Protein AF-A0A9W9ZWN6-F1 (afdb_monomer_lite)

Structure (mmCIF, N/CA/C/O backbone):
data_AF-A0A9W9ZWN6-F1
#
_entry.id   AF-A0A9W9ZWN6-F1
#
loop_
_atom_site.group_PDB
_atom_site.id
_atom_site.type_symbol
_atom_site.label_atom_id
_atom_site.label_alt_id
_atom_site.label_comp_id
_atom_site.label_asym_id
_atom_site.label_entity_id
_atom_site.label_seq_id
_atom_site.pdbx_PDB_ins_code
_atom_site.Cartn_x
_atom_site.Cartn_y
_atom_site.Cartn_z
_atom_site.occupancy
_atom_site.B_iso_or_equiv
_atom_site.auth_seq_id
_atom_site.auth_comp_id
_atom_site.auth_asym_id
_atom_site.auth_atom_id
_atom_site.pdbx_PDB_model_num
ATOM 1 N N . MET A 1 1 ? 8.387 -17.448 -9.203 1.00 45.81 1 MET A N 1
ATOM 2 C CA . MET A 1 1 ? 9.169 -16.336 -8.628 1.00 45.81 1 MET A CA 1
ATOM 3 C C . MET A 1 1 ? 8.346 -15.057 -8.754 1.00 45.81 1 MET A C 1
ATOM 5 O O . MET A 1 1 ? 8.669 -14.218 -9.575 1.00 45.81 1 MET A O 1
ATOM 9 N N . ALA A 1 2 ? 7.225 -14.971 -8.034 1.00 52.03 2 ALA A N 1
ATOM 10 C CA . ALA A 1 2 ? 6.328 -13.805 -8.045 1.00 52.03 2 ALA A CA 1
ATOM 11 C C . ALA A 1 2 ? 5.771 -13.509 -6.636 1.00 52.03 2 ALA A C 1
ATOM 13 O O . ALA A 1 2 ? 4.833 -12.739 -6.487 1.00 52.03 2 ALA A O 1
ATOM 14 N N . GLU A 1 3 ? 6.305 -14.169 -5.602 1.00 57.09 3 GLU A N 1
ATOM 15 C CA . GLU A 1 3 ? 5.780 -14.078 -4.232 1.00 57.09 3 GLU A CA 1
ATOM 16 C C . GLU A 1 3 ? 6.504 -13.001 -3.411 1.00 57.09 3 GLU A C 1
ATOM 18 O O . GLU A 1 3 ? 5.899 -12.426 -2.513 1.00 57.09 3 GLU A O 1
ATOM 23 N N . ASP A 1 4 ? 7.746 -12.657 -3.766 1.00 68.88 4 ASP A N 1
ATOM 24 C CA . ASP A 1 4 ? 8.556 -11.663 -3.051 1.00 68.88 4 ASP A CA 1
ATOM 25 C C . ASP A 1 4 ? 7.909 -10.265 -3.056 1.00 68.88 4 ASP A C 1
ATOM 27 O O . ASP A 1 4 ? 7.872 -9.583 -2.038 1.00 68.88 4 ASP A O 1
ATOM 31 N N . SER A 1 5 ? 7.295 -9.879 -4.174 1.00 79.81 5 SER A N 1
ATOM 32 C CA . SER A 1 5 ? 6.659 -8.569 -4.344 1.00 79.81 5 SER A CA 1
ATOM 33 C C . SER A 1 5 ? 5.363 -8.379 -3.551 1.00 79.81 5 SER A C 1
ATOM 35 O O . SER A 1 5 ? 5.038 -7.258 -3.163 1.00 79.81 5 SER A O 1
ATOM 37 N N . VAL A 1 6 ? 4.605 -9.453 -3.308 1.00 84.88 6 VAL A N 1
ATOM 38 C CA . VAL A 1 6 ? 3.377 -9.392 -2.495 1.00 84.88 6 VAL A CA 1
ATOM 39 C C . VAL A 1 6 ? 3.741 -9.216 -1.023 1.00 84.88 6 VAL A C 1
ATOM 41 O O . VAL A 1 6 ? 3.091 -8.450 -0.310 1.00 84.88 6 VAL A O 1
ATOM 44 N N . ASP A 1 7 ? 4.788 -9.905 -0.566 1.00 86.06 7 ASP A N 1
ATOM 45 C CA . ASP A 1 7 ? 5.266 -9.802 0.813 1.00 86.06 7 ASP A CA 1
ATOM 46 C C . ASP A 1 7 ? 5.837 -8.397 1.093 1.00 86.06 7 ASP A C 1
ATOM 48 O O . ASP A 1 7 ? 5.534 -7.828 2.138 1.00 86.06 7 ASP A O 1
ATOM 52 N N . GLU A 1 8 ? 6.525 -7.766 0.128 1.00 86.31 8 GLU A N 1
ATOM 53 C CA . GLU A 1 8 ? 6.959 -6.359 0.230 1.00 86.31 8 GLU A CA 1
ATOM 54 C C . GLU A 1 8 ? 5.786 -5.384 0.410 1.00 86.31 8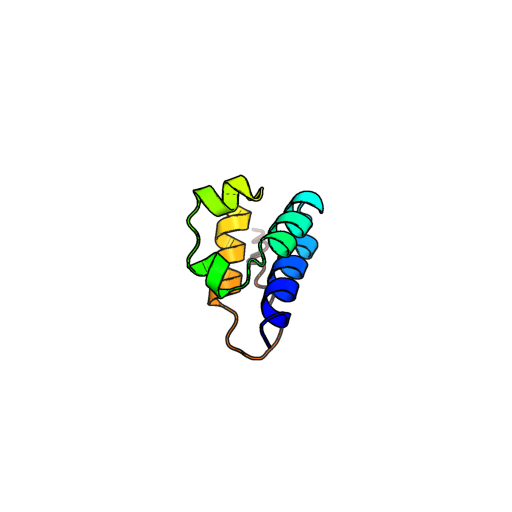 GLU A C 1
ATOM 56 O O . GLU A 1 8 ? 5.828 -4.506 1.277 1.00 86.31 8 GLU A O 1
ATOM 61 N N . VAL A 1 9 ? 4.719 -5.542 -0.383 1.00 86.25 9 VAL A N 1
ATOM 62 C CA . VAL A 1 9 ? 3.494 -4.739 -0.245 1.00 86.25 9 VAL A CA 1
ATOM 63 C C . VAL A 1 9 ? 2.860 -4.974 1.127 1.00 86.25 9 VAL A C 1
ATOM 65 O O . VAL A 1 9 ? 2.530 -4.014 1.822 1.00 86.25 9 VAL A O 1
ATOM 68 N N . CYS A 1 10 ? 2.738 -6.228 1.565 1.00 88.94 10 CYS A N 1
ATOM 69 C CA . CYS A 1 10 ? 2.171 -6.560 2.873 1.00 88.94 10 CYS A CA 1
ATOM 70 C C . CYS A 1 10 ? 2.993 -5.974 4.031 1.00 88.94 10 CYS A C 1
ATOM 72 O O . CYS A 1 10 ? 2.421 -5.398 4.956 1.00 88.94 10 CYS A O 1
ATOM 74 N N . GLU A 1 11 ? 4.323 -6.064 3.968 1.00 88.19 11 GLU A N 1
ATOM 75 C CA . GLU A 1 11 ? 5.226 -5.511 4.980 1.00 88.19 11 GLU A CA 1
ATOM 76 C C . GLU A 1 11 ? 5.148 -3.978 5.023 1.00 88.19 11 GLU A C 1
ATOM 78 O O . GLU A 1 11 ? 5.173 -3.377 6.098 1.00 88.19 11 GLU A O 1
ATOM 83 N N . PHE A 1 12 ? 5.006 -3.325 3.866 1.00 86.12 12 PHE A N 1
ATOM 84 C CA . PHE A 1 12 ? 4.799 -1.881 3.792 1.00 86.12 12 PHE A CA 1
ATOM 85 C C . PHE A 1 12 ? 3.496 -1.454 4.482 1.00 86.12 12 PHE A C 1
ATOM 87 O O . PHE A 1 12 ? 3.481 -0.475 5.236 1.00 86.12 12 PHE A O 1
ATOM 94 N N . LEU A 1 13 ? 2.412 -2.197 4.247 1.00 87.88 13 LEU A N 1
ATOM 95 C CA . LEU A 1 13 ? 1.111 -1.938 4.862 1.00 87.88 13 LEU A CA 1
ATOM 96 C C . LEU A 1 13 ? 1.158 -2.163 6.386 1.00 87.88 13 LEU A C 1
ATOM 98 O O . LEU A 1 13 ? 0.655 -1.328 7.142 1.00 87.88 13 LEU A O 1
ATOM 102 N N . ASP A 1 14 ? 1.826 -3.228 6.838 1.00 88.38 14 ASP A N 1
ATOM 103 C CA . ASP A 1 14 ? 2.026 -3.538 8.261 1.00 88.38 14 ASP A CA 1
ATOM 104 C C . ASP A 1 14 ? 2.870 -2.462 8.969 1.00 88.38 14 ASP A C 1
ATOM 106 O O . ASP A 1 14 ? 2.460 -1.922 9.997 1.00 88.38 14 ASP A O 1
ATOM 110 N N . LYS A 1 15 ? 3.983 -2.022 8.361 1.00 86.12 15 LYS A N 1
ATOM 111 C CA . LYS A 1 15 ? 4.827 -0.923 8.877 1.00 86.12 15 LYS A CA 1
ATOM 112 C C . LYS A 1 15 ? 4.084 0.400 9.017 1.00 86.12 15 LYS A C 1
ATOM 114 O O . LYS A 1 15 ? 4.435 1.216 9.871 1.00 86.12 15 LYS A O 1
ATOM 119 N N . ARG A 1 16 ? 3.075 0.636 8.178 1.00 79.31 16 ARG A N 1
ATOM 120 C CA . ARG A 1 16 ? 2.200 1.809 8.280 1.00 79.31 16 ARG A CA 1
ATOM 121 C C . ARG A 1 16 ? 1.181 1.713 9.415 1.00 79.31 16 ARG A C 1
ATOM 123 O O . ARG A 1 16 ? 0.587 2.734 9.760 1.00 79.31 16 ARG A O 1
ATOM 130 N N . GLY A 1 17 ? 0.999 0.533 10.001 1.00 83.81 17 GLY A N 1
ATOM 131 C CA . GLY A 1 17 ? -0.000 0.277 11.031 1.00 83.81 17 GLY A CA 1
ATOM 132 C C . GLY A 1 17 ? -1.413 0.164 10.465 1.00 83.81 17 GLY A C 1
ATOM 133 O O . GLY A 1 17 ? -2.364 0.577 11.127 1.00 83.81 17 GLY A O 1
ATOM 134 N N . LEU A 1 18 ? -1.553 -0.334 9.231 1.00 85.62 18 LEU A N 1
ATOM 135 C CA . LEU A 1 18 ? -2.861 -0.702 8.692 1.00 85.62 18 LEU A CA 1
ATOM 136 C C . LEU A 1 18 ? -3.385 -1.968 9.374 1.00 85.62 18 LEU A C 1
ATOM 138 O O . LEU A 1 18 ? -2.621 -2.787 9.885 1.00 85.62 18 LEU A O 1
ATOM 142 N N . ASP A 1 19 ? -4.707 -2.125 9.369 1.00 88.94 19 ASP A N 1
ATOM 143 C CA . ASP A 1 19 ? -5.360 -3.307 9.919 1.00 88.94 19 ASP A CA 1
ATOM 144 C C . ASP A 1 19 ? -4.870 -4.583 9.231 1.00 88.94 19 ASP A C 1
ATOM 146 O O . ASP A 1 19 ? -4.764 -4.652 8.003 1.00 88.94 19 ASP A O 1
ATOM 150 N N . GLN A 1 20 ? -4.647 -5.636 10.020 1.00 88.19 20 GLN A 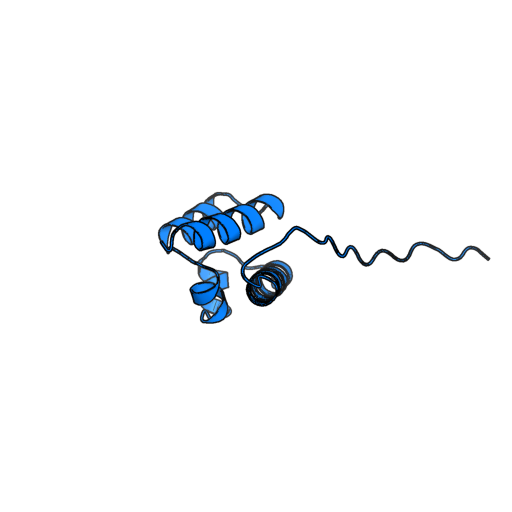N 1
ATOM 151 C CA . GLN A 1 20 ? -4.241 -6.931 9.474 1.00 88.19 20 GLN A CA 1
ATOM 152 C C . GLN A 1 20 ? -5.288 -7.528 8.530 1.00 88.19 20 GLN A C 1
ATOM 154 O O . GLN A 1 20 ? -4.928 -8.322 7.669 1.00 88.19 20 GLN A O 1
ATOM 159 N N . ASP A 1 21 ? -6.555 -7.121 8.638 1.00 90.00 21 ASP A N 1
ATOM 160 C CA . ASP A 1 21 ? -7.605 -7.500 7.687 1.00 90.00 21 ASP A CA 1
ATOM 161 C C . ASP A 1 21 ? -7.305 -6.959 6.278 1.00 90.00 21 ASP A C 1
ATOM 163 O O . ASP A 1 21 ? -7.418 -7.680 5.289 1.00 90.00 21 ASP A O 1
ATOM 167 N N . VAL A 1 22 ? -6.809 -5.718 6.192 1.00 88.75 22 VAL A N 1
ATOM 168 C CA . VAL A 1 22 ? -6.359 -5.104 4.935 1.00 88.75 22 VAL A CA 1
ATOM 169 C C . VAL A 1 22 ? -5.146 -5.861 4.406 1.00 88.75 22 VAL A C 1
ATOM 171 O O . VAL A 1 22 ? -5.159 -6.322 3.269 1.00 88.75 22 VAL A O 1
ATOM 174 N N . VAL A 1 23 ? -4.125 -6.082 5.237 1.00 90.06 23 VAL A N 1
ATOM 175 C CA . VAL A 1 23 ? -2.914 -6.823 4.834 1.00 90.06 23 VAL A CA 1
ATOM 176 C C . VAL A 1 23 ? -3.260 -8.237 4.343 1.00 90.06 23 VAL A C 1
ATOM 178 O O . VAL A 1 23 ? -2.763 -8.683 3.308 1.00 90.06 23 VAL A O 1
ATOM 181 N N . ALA A 1 24 ? -4.167 -8.931 5.033 1.00 90.88 24 ALA A N 1
ATOM 182 C CA . ALA A 1 24 ? -4.632 -10.257 4.647 1.00 90.88 24 ALA A CA 1
ATOM 183 C C . ALA A 1 24 ? -5.386 -10.243 3.309 1.00 90.88 24 ALA A C 1
ATOM 185 O O . ALA A 1 24 ? -5.171 -11.142 2.495 1.00 90.88 24 ALA A O 1
ATOM 186 N N . LYS A 1 25 ? -6.215 -9.225 3.043 1.00 90.75 25 LYS A N 1
ATOM 187 C CA . LYS A 1 25 ? -6.880 -9.045 1.742 1.00 90.75 25 LYS A CA 1
ATOM 188 C C . LYS A 1 25 ? -5.879 -8.820 0.618 1.00 90.75 25 LYS A C 1
ATOM 190 O O . LYS A 1 25 ? -5.961 -9.513 -0.390 1.00 90.75 25 LYS A O 1
ATOM 195 N N . PHE A 1 26 ? -4.901 -7.934 0.816 1.00 89.38 26 PHE A N 1
ATOM 196 C CA . PHE A 1 26 ? -3.826 -7.696 -0.155 1.00 89.38 26 PHE A CA 1
ATOM 197 C C . PHE A 1 26 ? -3.064 -8.984 -0.478 1.00 89.38 26 PHE A C 1
ATOM 199 O O . PHE A 1 26 ? -2.829 -9.293 -1.646 1.00 89.38 26 PHE A O 1
ATOM 206 N N . ARG A 1 27 ? -2.754 -9.792 0.541 1.00 88.44 27 ARG A N 1
ATOM 207 C CA . ARG A 1 27 ? -2.108 -11.096 0.354 1.00 88.44 27 ARG A CA 1
ATOM 208 C C . ARG A 1 27 ? -3.008 -12.111 -0.353 1.00 88.44 27 ARG A C 1
ATOM 210 O O . ARG A 1 27 ? -2.529 -12.868 -1.193 1.00 88.44 27 ARG A O 1
ATOM 217 N N . SER A 1 28 ? -4.297 -12.136 -0.017 1.00 90.00 28 SER A N 1
ATOM 218 C CA . SER A 1 28 ? -5.285 -13.053 -0.599 1.00 90.00 28 SER A CA 1
ATOM 219 C C . SER A 1 28 ? -5.536 -12.763 -2.079 1.00 90.00 28 SER A C 1
ATOM 221 O O . SER A 1 28 ? -5.605 -13.695 -2.876 1.00 90.00 28 SER A O 1
ATOM 223 N N . GLU A 1 29 ? -5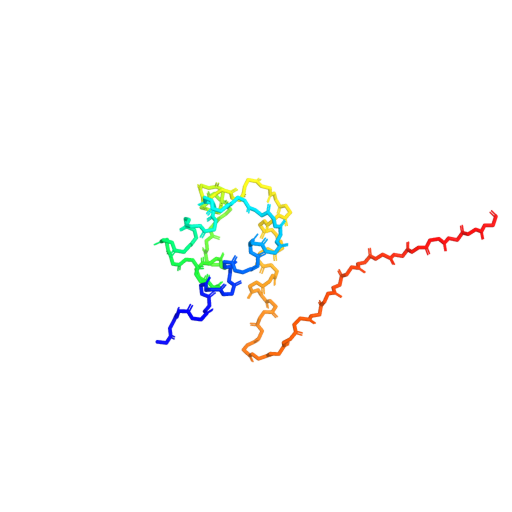.626 -11.484 -2.445 1.00 88.50 29 GLU A N 1
ATOM 224 C CA . GLU A 1 29 ? -5.747 -11.008 -3.831 1.00 88.50 29 GLU A CA 1
ATOM 225 C C . GLU A 1 29 ? -4.413 -11.033 -4.586 1.00 88.50 29 GLU A C 1
ATOM 227 O O . GLU A 1 29 ? -4.378 -10.769 -5.784 1.00 88.50 29 GLU A O 1
ATOM 232 N N . LYS A 1 30 ? -3.311 -11.380 -3.903 1.00 87.69 30 LYS A N 1
ATOM 233 C CA . LYS A 1 30 ? -1.949 -11.363 -4.450 1.00 87.69 30 LYS A CA 1
ATOM 234 C C . LYS A 1 30 ? -1.610 -10.015 -5.086 1.00 87.69 30 LYS A C 1
ATOM 236 O O . LYS A 1 30 ? -1.064 -9.963 -6.181 1.00 87.69 30 LYS A O 1
ATOM 241 N N . MET A 1 31 ? -1.937 -8.932 -4.382 1.00 87.62 31 MET A N 1
ATOM 242 C CA . MET A 1 31 ? -1.590 -7.578 -4.800 1.00 87.62 31 MET A CA 1
ATOM 243 C C . MET A 1 31 ? -0.082 -7.363 -4.687 1.00 87.62 31 MET A C 1
ATOM 245 O O . MET A 1 31 ? 0.438 -7.002 -3.632 1.00 87.62 31 MET A O 1
ATOM 249 N N . ASP A 1 32 ? 0.613 -7.622 -5.787 1.00 87.56 32 ASP A N 1
ATOM 250 C CA . ASP A 1 32 ? 2.017 -7.293 -5.983 1.00 87.56 32 ASP A CA 1
ATOM 251 C C . ASP A 1 32 ? 2.204 -5.836 -6.45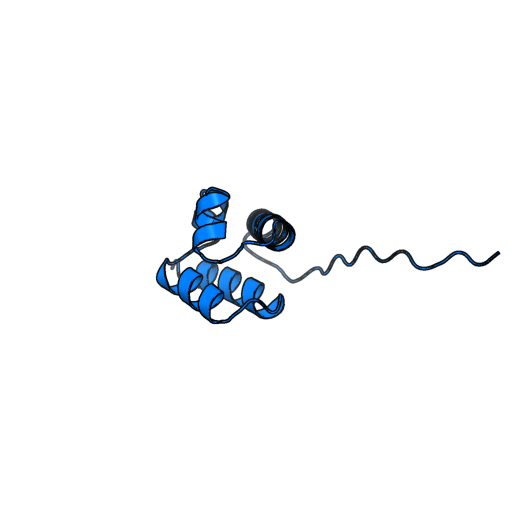0 1.00 87.56 32 ASP A C 1
ATOM 253 O O . ASP A 1 32 ? 1.245 -5.103 -6.704 1.00 87.56 32 ASP A O 1
ATOM 257 N N . VAL A 1 33 ? 3.462 -5.407 -6.563 1.00 84.75 33 VAL A N 1
ATOM 258 C CA . VAL A 1 33 ? 3.852 -4.045 -6.967 1.00 84.75 33 VAL A CA 1
ATOM 259 C C . VAL A 1 33 ? 3.217 -3.617 -8.295 1.00 84.75 33 VAL A C 1
ATOM 261 O O .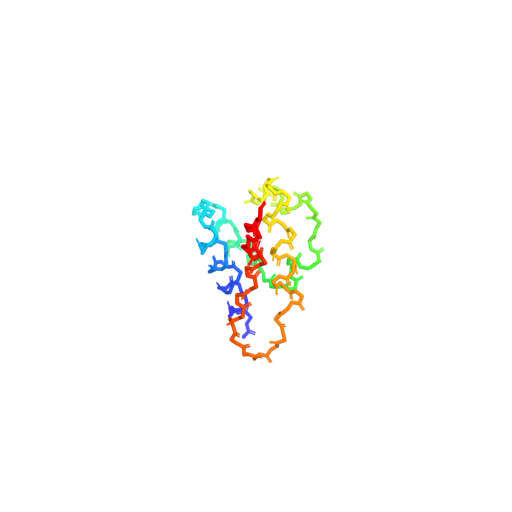 VAL A 1 33 ? 2.788 -2.472 -8.455 1.00 84.75 33 VAL A O 1
ATOM 264 N N . GLU A 1 34 ? 3.154 -4.539 -9.255 1.00 83.69 34 GLU A N 1
ATOM 265 C CA . GLU A 1 34 ? 2.610 -4.318 -10.589 1.00 83.69 34 GLU A CA 1
ATOM 266 C C . GLU A 1 34 ? 1.082 -4.257 -10.519 1.00 83.69 34 GLU A C 1
ATOM 268 O O . GLU A 1 34 ? 0.481 -3.294 -11.000 1.00 83.69 34 GLU A O 1
ATOM 273 N N . ALA A 1 35 ? 0.453 -5.206 -9.820 1.00 86.75 35 ALA A N 1
ATOM 274 C CA . ALA A 1 35 ? -0.990 -5.215 -9.598 1.00 86.75 35 ALA A CA 1
ATOM 275 C C . ALA A 1 35 ? -1.479 -3.925 -8.920 1.00 86.75 35 ALA A C 1
ATOM 277 O O . ALA A 1 35 ? -2.463 -3.332 -9.361 1.00 86.75 35 ALA A O 1
ATOM 278 N N . VAL A 1 36 ? -0.762 -3.421 -7.913 1.00 85.50 36 VAL A N 1
ATOM 279 C CA . VAL A 1 36 ? -1.072 -2.145 -7.247 1.00 85.50 36 VAL A CA 1
ATOM 280 C C . VAL A 1 36 ? -0.893 -0.949 -8.186 1.00 85.50 36 VAL A C 1
ATOM 282 O O . VAL A 1 36 ? -1.696 -0.014 -8.158 1.00 85.50 36 VAL A O 1
ATOM 285 N N . SER A 1 37 ? 0.137 -0.969 -9.035 1.00 83.75 37 SER A N 1
ATOM 286 C CA . SER A 1 37 ? 0.379 0.082 -10.031 1.00 83.75 37 SER A CA 1
ATOM 287 C C . SER A 1 37 ? -0.726 0.127 -11.096 1.00 83.75 37 SER A C 1
ATOM 289 O O . SER A 1 37 ? -1.155 1.207 -11.508 1.00 83.75 37 SER A O 1
ATOM 291 N N . HIS A 1 38 ? -1.235 -1.041 -11.494 1.00 85.19 38 HIS A N 1
ATOM 292 C CA . HIS A 1 38 ? -2.323 -1.192 -12.462 1.00 85.19 38 HIS A CA 1
ATOM 293 C C . HIS A 1 38 ? -3.727 -1.038 -11.858 1.00 85.19 38 HIS A C 1
ATOM 295 O O . HIS A 1 38 ? -4.684 -0.792 -12.596 1.00 85.19 38 HIS A O 1
ATOM 301 N N . SER A 1 39 ? -3.861 -1.157 -10.539 1.00 86.88 39 SER A N 1
ATOM 302 C CA . SER A 1 39 ? -5.137 -1.021 -9.838 1.00 86.88 39 SER A CA 1
ATOM 303 C C . SER A 1 39 ? -5.605 0.431 -9.772 1.00 86.88 39 SER A C 1
ATOM 305 O O . SER A 1 39 ? -4.812 1.373 -9.638 1.00 86.88 39 SER A O 1
ATOM 307 N N . THR A 1 40 ? -6.923 0.614 -9.848 1.00 87.81 40 THR A N 1
ATOM 308 C CA . THR A 1 40 ? -7.574 1.911 -9.648 1.00 87.81 40 THR A CA 1
ATOM 309 C C . THR A 1 40 ? -7.753 2.220 -8.168 1.00 87.81 40 THR A C 1
ATOM 311 O O . THR A 1 40 ? -7.638 1.356 -7.296 1.00 87.81 40 THR A O 1
ATOM 314 N N . ASP A 1 41 ? -8.042 3.486 -7.888 1.00 85.06 41 ASP A N 1
ATOM 315 C CA . ASP A 1 41 ? -8.208 3.992 -6.533 1.00 85.06 41 ASP A CA 1
ATOM 316 C C . ASP A 1 41 ? -9.372 3.291 -5.813 1.00 85.06 41 ASP A C 1
ATOM 318 O O . ASP A 1 41 ? -9.241 3.003 -4.625 1.00 85.06 41 ASP A O 1
ATOM 322 N N . ASP A 1 42 ? -10.439 2.946 -6.548 1.00 88.88 42 ASP A N 1
ATOM 323 C CA . ASP A 1 42 ? -11.599 2.189 -6.062 1.00 88.88 42 ASP A CA 1
ATOM 324 C C . ASP A 1 42 ? -11.233 0.774 -5.590 1.00 88.88 42 ASP A C 1
ATOM 326 O O . ASP A 1 42 ? -11.707 0.328 -4.549 1.00 88.88 42 ASP A O 1
ATOM 330 N N . VAL A 1 43 ? -10.366 0.067 -6.327 1.00 88.88 43 VAL A N 1
ATOM 331 C CA . VAL A 1 43 ? -9.925 -1.293 -5.958 1.00 88.88 43 VAL A CA 1
ATOM 332 C C . VAL A 1 43 ? -9.118 -1.240 -4.666 1.00 88.88 43 VAL A C 1
ATOM 334 O O . VAL A 1 43 ? -9.341 -2.025 -3.749 1.00 88.88 43 VAL A O 1
ATOM 337 N N . LEU A 1 44 ? -8.213 -0.267 -4.557 1.00 87.56 44 LEU A N 1
ATOM 338 C CA . LEU A 1 44 ? -7.440 -0.055 -3.337 1.00 87.56 44 LEU A CA 1
ATOM 339 C C . LEU A 1 44 ? -8.353 0.293 -2.148 1.00 87.56 44 LEU A C 1
ATOM 341 O O . LEU A 1 44 ? -8.117 -0.185 -1.039 1.00 87.56 44 LEU A O 1
ATOM 345 N N . GLU A 1 45 ? -9.410 1.080 -2.366 1.00 89.69 45 GLU A N 1
ATOM 346 C CA . GLU A 1 45 ? -10.413 1.388 -1.339 1.00 89.69 45 GLU A CA 1
ATOM 347 C C . GLU A 1 45 ? -11.205 0.160 -0.888 1.00 89.69 45 GLU A C 1
ATOM 349 O O . GLU A 1 45 ? -11.381 -0.016 0.319 1.00 89.69 45 GLU A O 1
ATOM 354 N N . ASP A 1 46 ? -11.620 -0.705 -1.815 1.00 88.75 46 ASP A N 1
ATOM 355 C CA . ASP A 1 46 ? -12.345 -1.948 -1.516 1.00 88.75 46 ASP A CA 1
ATOM 356 C C . ASP A 1 46 ? -11.496 -2.928 -0.683 1.00 88.75 46 ASP A C 1
ATOM 358 O O . ASP A 1 46 ? -11.964 -3.543 0.285 1.00 88.75 46 ASP A O 1
ATOM 362 N N . LEU A 1 47 ? -10.191 -2.970 -0.969 1.00 85.62 47 LEU A N 1
ATOM 363 C CA . LEU A 1 47 ? -9.216 -3.723 -0.180 1.00 85.62 47 LEU A CA 1
ATOM 364 C C . LEU A 1 47 ? -9.006 -3.138 1.228 1.00 85.62 47 LEU A C 1
ATOM 366 O O . LEU A 1 47 ? -8.541 -3.847 2.120 1.00 85.62 47 LEU A O 1
ATOM 370 N N . GLY A 1 48 ? -9.383 -1.876 1.453 1.00 86.31 48 GLY A N 1
ATOM 371 C CA . GLY A 1 48 ? -9.361 -1.208 2.756 1.00 86.31 48 GLY A CA 1
ATOM 372 C C . GLY A 1 48 ? -8.471 0.035 2.836 1.00 86.31 48 GLY A C 1
ATOM 373 O O . GLY A 1 48 ? -8.411 0.676 3.889 1.00 86.31 48 GLY A O 1
ATOM 374 N N . LEU A 1 49 ? -7.821 0.443 1.739 1.00 85.81 49 LEU A N 1
ATOM 375 C CA . LEU A 1 49 ? -7.049 1.691 1.658 1.00 85.81 49 LEU A CA 1
ATOM 376 C C . LEU A 1 49 ? -7.955 2.911 1.442 1.00 85.81 49 LEU A C 1
ATOM 378 O O . LEU A 1 49 ? -7.850 3.645 0.461 1.00 85.81 49 LEU A O 1
ATOM 382 N N . THR A 1 50 ? -8.822 3.171 2.413 1.00 84.12 50 THR A N 1
ATOM 383 C CA . THR A 1 50 ? -9.734 4.330 2.417 1.00 84.12 50 THR A CA 1
ATOM 384 C C . THR A 1 50 ? -8.987 5.666 2.483 1.00 84.12 50 THR A C 1
ATOM 386 O O . THR A 1 50 ? -9.411 6.688 1.941 1.00 84.12 50 THR A O 1
ATOM 389 N N . LYS A 1 51 ? -7.816 5.675 3.121 1.00 86.00 51 LYS A N 1
ATOM 390 C CA . LYS A 1 51 ? -6.985 6.866 3.292 1.00 86.00 51 LYS A CA 1
ATOM 391 C C . LYS A 1 51 ? -6.195 7.159 2.016 1.00 86.00 51 LYS A C 1
ATOM 393 O O . LYS A 1 51 ? -5.325 6.392 1.606 1.00 86.00 51 LYS A O 1
ATOM 398 N N . THR A 1 52 ? -6.422 8.333 1.427 1.00 83.19 52 THR A N 1
ATOM 399 C CA . THR A 1 52 ? -5.669 8.816 0.254 1.00 83.19 52 THR A CA 1
ATOM 400 C C . THR A 1 52 ? -4.159 8.822 0.500 1.00 83.19 52 THR A C 1
ATOM 402 O O . THR A 1 52 ? -3.391 8.459 -0.384 1.00 83.19 52 THR A O 1
ATOM 405 N N . GLY A 1 53 ? -3.720 9.175 1.714 1.00 84.00 53 GLY A N 1
ATOM 406 C CA . GLY A 1 53 ? -2.300 9.173 2.068 1.00 84.00 53 GLY A CA 1
ATOM 407 C C . GLY A 1 53 ? -1.653 7.788 1.986 1.00 84.00 53 GLY A C 1
ATOM 408 O O . GLY A 1 53 ? -0.498 7.693 1.586 1.00 84.00 53 GLY A O 1
ATOM 409 N N . ASP A 1 54 ? -2.372 6.725 2.347 1.00 84.88 54 ASP A N 1
ATOM 410 C CA . ASP A 1 54 ? -1.882 5.347 2.248 1.00 84.88 54 ASP A CA 1
ATOM 411 C C . ASP A 1 54 ? -1.790 4.902 0.788 1.00 84.88 54 ASP A C 1
ATOM 413 O O . ASP A 1 54 ? -0.755 4.380 0.387 1.00 84.88 54 ASP A O 1
ATOM 417 N N . ARG A 1 55 ? -2.800 5.216 -0.036 1.00 85.75 55 ARG A N 1
ATOM 418 C CA . ARG A 1 55 ? -2.790 4.930 -1.483 1.00 85.75 55 ARG A CA 1
ATOM 419 C C . ARG A 1 55 ? -1.639 5.617 -2.209 1.00 85.75 55 ARG A C 1
ATOM 421 O O . ARG A 1 55 ? -0.921 4.980 -2.973 1.00 85.75 55 ARG A O 1
ATOM 428 N N . VAL A 1 56 ? -1.442 6.910 -1.950 1.00 85.44 56 VAL A N 1
ATOM 429 C CA . VAL A 1 56 ? -0.362 7.689 -2.572 1.00 85.44 56 VAL A CA 1
ATOM 430 C C . VAL A 1 56 ? 0.999 7.148 -2.151 1.00 85.44 56 VAL A C 1
ATOM 432 O O . VAL A 1 56 ? 1.864 6.967 -3.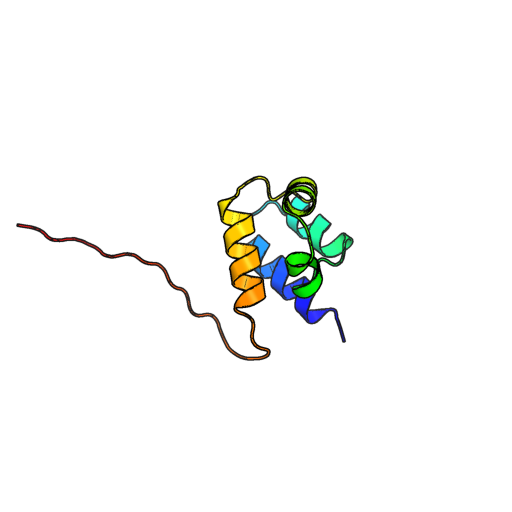002 1.00 85.44 56 VAL A O 1
ATOM 435 N N . SER A 1 57 ? 1.195 6.844 -0.865 1.00 85.81 57 SER A N 1
ATOM 436 C CA . SER A 1 57 ? 2.464 6.274 -0.410 1.00 85.81 57 SER A CA 1
ATOM 437 C C . SER A 1 57 ? 2.691 4.854 -0.901 1.00 85.81 57 SER A C 1
ATOM 439 O O . SER A 1 57 ? 3.829 4.527 -1.205 1.00 85.81 57 SER A O 1
ATOM 441 N N . LEU A 1 58 ? 1.647 4.033 -1.015 1.00 84.62 58 LEU A N 1
ATOM 442 C CA . LEU A 1 58 ? 1.763 2.691 -1.568 1.00 84.62 58 LEU A CA 1
ATOM 443 C C . LEU A 1 58 ? 2.123 2.743 -3.059 1.00 84.62 58 LEU A C 1
ATOM 445 O O . LEU A 1 58 ? 3.033 2.044 -3.488 1.00 84.62 58 LEU A O 1
ATOM 449 N N . ARG A 1 59 ? 1.483 3.617 -3.846 1.00 84.31 59 ARG A N 1
ATOM 450 C CA . ARG A 1 59 ? 1.866 3.836 -5.250 1.00 84.31 59 ARG A CA 1
ATOM 451 C C . ARG A 1 59 ? 3.278 4.386 -5.384 1.00 84.31 59 ARG A C 1
ATOM 453 O O . ARG A 1 59 ? 4.018 3.923 -6.243 1.00 84.31 59 ARG A O 1
ATOM 460 N N . ALA A 1 60 ? 3.655 5.346 -4.543 1.00 84.75 60 ALA A N 1
ATOM 461 C CA . ALA A 1 60 ? 5.015 5.866 -4.523 1.00 84.75 60 ALA A CA 1
ATOM 462 C C . ALA A 1 60 ? 6.009 4.747 -4.198 1.00 84.75 60 ALA A C 1
ATOM 464 O O . ALA A 1 60 ? 6.955 4.572 -4.950 1.00 84.75 60 ALA A O 1
ATOM 465 N N . PHE A 1 61 ? 5.739 3.935 -3.169 1.00 83.69 61 PHE A N 1
ATOM 466 C CA . PHE A 1 61 ? 6.529 2.752 -2.832 1.00 83.69 61 PHE A CA 1
ATOM 467 C C . PHE A 1 61 ? 6.689 1.847 -4.055 1.00 83.69 61 PHE A C 1
ATOM 469 O O . PHE A 1 61 ? 7.816 1.591 -4.469 1.00 83.69 61 PHE A O 1
ATOM 476 N N . CYS A 1 62 ? 5.582 1.505 -4.717 1.00 81.06 62 CYS A N 1
ATOM 477 C CA . CYS A 1 62 ? 5.577 0.667 -5.913 1.00 81.06 62 CYS A CA 1
ATOM 478 C C . CYS A 1 62 ? 6.385 1.248 -7.086 1.00 81.06 62 CYS A C 1
ATOM 480 O O . CYS A 1 62 ? 7.018 0.508 -7.831 1.00 81.06 62 CYS A O 1
ATOM 482 N N . GLN A 1 63 ? 6.401 2.572 -7.246 1.00 76.06 63 GLN A N 1
ATOM 483 C CA . GLN A 1 63 ? 7.193 3.265 -8.270 1.00 76.06 63 GLN A CA 1
ATOM 484 C C . GLN A 1 63 ? 8.668 3.439 -7.877 1.00 76.06 63 GLN A C 1
ATOM 486 O O . GLN A 1 63 ? 9.519 3.629 -8.743 1.00 76.06 63 GLN A O 1
ATOM 491 N N . THR A 1 64 ? 8.971 3.401 -6.579 1.00 69.44 64 THR A N 1
ATOM 492 C CA . THR A 1 64 ? 10.315 3.590 -6.014 1.00 69.44 64 THR A CA 1
ATOM 493 C C . THR A 1 64 ? 11.048 2.293 -5.714 1.00 69.44 64 THR A C 1
ATOM 495 O O . THR A 1 64 ? 12.148 2.374 -5.181 1.00 69.44 64 THR A O 1
ATOM 498 N N . ILE A 1 65 ? 10.483 1.125 -6.028 1.00 63.19 65 ILE A N 1
ATOM 499 C CA . ILE A 1 65 ? 11.213 -0.146 -6.016 1.00 63.19 65 ILE A CA 1
ATOM 500 C C . ILE A 1 65 ? 11.857 -0.328 -7.404 1.00 63.19 65 ILE A C 1
ATOM 502 O O . ILE A 1 65 ? 11.244 -0.927 -8.289 1.00 63.19 65 ILE A O 1
ATOM 506 N N . PRO A 1 66 ? 13.083 0.166 -7.677 1.00 51.72 66 PRO A N 1
ATOM 507 C CA . PRO A 1 66 ? 13.930 -0.539 -8.615 1.00 51.72 66 PRO A CA 1
ATOM 508 C C . PRO A 1 66 ? 14.288 -1.865 -7.941 1.00 51.72 66 PRO A C 1
ATOM 510 O O . PRO A 1 66 ? 14.568 -1.906 -6.744 1.00 51.72 66 PRO A O 1
ATOM 513 N N . VAL A 1 67 ? 14.264 -2.962 -8.694 1.00 51.94 67 VAL A N 1
ATOM 514 C CA . VAL A 1 67 ? 14.825 -4.238 -8.245 1.00 51.94 67 VAL A CA 1
ATOM 515 C C . VAL A 1 67 ? 16.204 -3.945 -7.639 1.00 51.94 67 VAL A C 1
ATOM 517 O O . VAL A 1 67 ? 17.118 -3.574 -8.369 1.00 51.94 67 VAL A O 1
ATOM 520 N N . THR A 1 68 ? 16.326 -4.105 -6.320 1.00 46.59 68 THR A N 1
ATOM 521 C CA . THR A 1 68 ? 17.520 -3.880 -5.491 1.00 46.59 68 THR A CA 1
ATOM 522 C C . THR A 1 68 ? 17.671 -2.502 -4.804 1.00 46.59 68 THR A C 1
ATOM 524 O O . THR A 1 68 ? 17.844 -1.459 -5.424 1.00 46.59 68 THR A O 1
ATOM 527 N N . GLU A 1 69 ? 17.740 -2.599 -3.468 1.00 45.59 69 GLU A N 1
ATOM 528 C CA . GLU A 1 69 ? 18.431 -1.732 -2.495 1.00 45.59 69 GLU A CA 1
ATOM 529 C C . GLU A 1 69 ? 17.639 -0.690 -1.670 1.00 45.59 69 GLU A C 1
ATOM 531 O O . GLU A 1 69 ? 17.519 0.481 -1.998 1.00 45.59 69 GLU A O 1
ATOM 536 N N . LYS A 1 70 ? 17.266 -1.165 -0.467 1.00 48.09 70 LYS A N 1
ATOM 537 C CA . LYS A 1 70 ? 17.307 -0.502 0.854 1.00 48.09 70 LYS A CA 1
ATOM 538 C C . LYS A 1 70 ? 16.627 0.867 1.014 1.00 48.09 70 LYS A C 1
ATOM 540 O O . LYS A 1 70 ? 17.217 1.911 0.768 1.00 48.09 70 LYS A O 1
ATOM 545 N N . ALA A 1 71 ? 15.470 0.814 1.682 1.00 52.19 71 ALA A N 1
ATOM 546 C CA . ALA A 1 71 ? 15.047 1.679 2.792 1.00 52.19 71 ALA A CA 1
ATOM 547 C C . ALA A 1 71 ? 15.772 3.039 2.919 1.00 52.19 71 ALA A C 1
ATOM 549 O O . ALA A 1 71 ? 16.743 3.175 3.664 1.00 52.19 71 ALA A O 1
ATOM 550 N N . GLY A 1 72 ? 15.232 4.054 2.245 1.00 41.31 72 GLY A N 1
ATOM 551 C CA . GLY A 1 72 ? 15.544 5.463 2.464 1.00 41.31 72 GLY A CA 1
ATOM 552 C C . GLY A 1 72 ? 14.303 6.200 2.950 1.00 41.31 72 GLY A C 1
ATOM 553 O O . GLY A 1 72 ? 13.493 6.672 2.162 1.00 41.31 72 GLY A O 1
ATOM 554 N N . GLU A 1 73 ? 14.146 6.258 4.267 1.00 51.50 73 GLU A N 1
ATOM 555 C CA . GLU A 1 73 ? 13.214 7.130 4.973 1.00 51.50 73 GLU A CA 1
ATOM 556 C C . GLU A 1 73 ? 13.412 8.593 4.523 1.00 51.50 73 GLU A C 1
ATOM 558 O O . GLU A 1 73 ? 14.448 9.183 4.815 1.00 51.50 73 GLU A O 1
ATOM 563 N N . SER A 1 74 ? 12.425 9.200 3.853 1.00 45.34 74 SER A N 1
ATOM 564 C CA . SER A 1 74 ? 12.358 10.660 3.697 1.00 45.34 74 SER A CA 1
ATOM 565 C C . SER A 1 74 ? 11.223 11.198 4.563 1.00 45.34 74 SER A C 1
ATOM 567 O O . SER A 1 74 ? 10.103 11.440 4.116 1.00 45.34 74 SER A O 1
ATOM 569 N N . LYS A 1 75 ? 11.522 11.343 5.858 1.00 46.69 75 LYS A N 1
ATOM 570 C CA . LYS A 1 75 ? 10.820 12.284 6.732 1.00 46.69 75 LYS A CA 1
ATOM 571 C C . LYS A 1 75 ? 11.272 13.685 6.331 1.00 46.69 75 LYS A C 1
ATOM 573 O O . LYS A 1 75 ? 12.347 14.116 6.743 1.00 46.69 75 LYS A O 1
ATOM 578 N N . ASP A 1 76 ? 10.452 14.410 5.580 1.00 45.03 76 ASP A N 1
ATOM 579 C CA . ASP A 1 76 ? 10.612 15.859 5.469 1.00 45.03 76 ASP A CA 1
ATOM 580 C C . ASP A 1 76 ? 10.153 16.498 6.787 1.00 45.03 76 ASP A C 1
ATOM 582 O O . ASP A 1 76 ? 8.993 16.843 7.005 1.00 45.03 76 ASP A O 1
ATOM 586 N N . GLY A 1 77 ? 11.092 16.546 7.732 1.00 41.50 77 GLY A N 1
ATOM 587 C CA . GLY A 1 77 ? 11.024 17.339 8.944 1.00 41.50 77 GLY A CA 1
ATOM 588 C C . GLY A 1 77 ? 12.048 18.460 8.859 1.00 41.50 77 GLY A C 1
ATOM 589 O O . GLY A 1 77 ? 13.208 18.256 9.207 1.00 41.50 77 GLY A O 1
ATOM 590 N N . ILE A 1 78 ? 11.619 19.662 8.475 1.00 58.41 78 ILE A N 1
ATOM 591 C CA . ILE A 1 78 ? 12.393 20.876 8.748 1.00 58.41 78 ILE A CA 1
ATOM 592 C C . ILE A 1 78 ? 11.886 21.462 10.066 1.00 58.41 78 ILE A C 1
ATOM 594 O O . ILE A 1 78 ? 10.811 22.051 10.165 1.00 58.41 78 ILE A O 1
ATOM 598 N N . ARG A 1 79 ? 12.696 21.244 11.105 1.00 47.12 79 ARG A N 1
ATOM 599 C CA . ARG A 1 79 ? 12.627 21.904 12.410 1.00 47.12 79 ARG A CA 1
ATOM 600 C C . ARG A 1 79 ? 13.033 23.374 12.255 1.00 47.12 79 ARG A C 1
ATOM 602 O O . ARG A 1 79 ? 14.084 23.644 11.696 1.00 47.12 79 ARG A O 1
ATOM 609 N N . GLY A 1 80 ? 12.238 24.263 12.851 1.00 47.12 80 GLY A N 1
ATOM 610 C CA . GLY A 1 80 ? 12.667 25.433 13.629 1.00 47.12 80 GLY A CA 1
ATOM 611 C C . GLY A 1 80 ? 13.530 26.514 12.968 1.00 47.12 80 GLY A C 1
ATOM 612 O O . GLY A 1 80 ? 14.698 26.297 12.671 1.00 47.12 80 GLY A O 1
ATOM 613 N N . ILE A 1 81 ? 13.021 27.749 12.983 1.00 66.06 81 ILE A N 1
ATOM 614 C CA . ILE A 1 81 ? 13.854 28.910 13.309 1.00 66.06 81 ILE A CA 1
ATOM 615 C C . ILE A 1 81 ? 13.234 29.632 14.508 1.00 66.06 81 ILE A C 1
ATOM 617 O O . ILE A 1 81 ? 12.099 30.095 14.466 1.00 66.06 81 ILE A O 1
ATOM 621 N N . PHE A 1 82 ? 13.982 29.650 15.608 1.00 56.41 82 PHE A N 1
ATOM 622 C CA . PHE A 1 82 ? 13.862 30.673 16.637 1.00 56.41 82 PHE A CA 1
ATOM 623 C C . PHE A 1 82 ? 14.410 31.982 16.051 1.00 56.41 82 PHE A C 1
ATOM 625 O O . PHE A 1 82 ? 15.524 31.982 15.520 1.00 56.41 82 PHE A O 1
ATOM 632 N N . GLN A 1 83 ? 13.657 33.073 16.184 1.00 54.50 83 GLN A N 1
ATOM 633 C CA . GLN A 1 83 ? 14.176 34.422 16.432 1.00 54.50 83 GLN A CA 1
ATOM 634 C C . GLN A 1 83 ? 13.084 35.267 17.081 1.00 54.50 83 GLN A C 1
ATOM 636 O O . GLN A 1 83 ? 11.939 35.211 16.583 1.00 54.50 83 GLN A O 1
#

pLDDT: mean 76.42, std 16.18, range [41.31, 90.88]

Sequence (83 aa):
MAEDSVDEVCEFLDKRGLDQDVVAKFRSEKMDVEAVSHSTDDVLEDLGLTKTGDRVSLRAFCQTIPVTEKAGESKDGIRGIFQ

InterPro domains:
  IPR001660 Sterile alpha motif domain [PF00536] (5-58)
  IPR001660 Sterile alpha motif domain [PS50105] (4-68)
  IPR001660 Sterile alpha motif domain [SM00454] (1-68)
  IPR013761 Sterile alpha motif/pointed domain superfamily [G3DSA:1.10.150.50] (5-64)
  IPR013761 Sterile alpha motif/pointed domain superfamily [SSF47769] (5-65)

Secondary structure (DSSP, 8-state):
--SHHHHHHHHHHHHTT--HHHHHHHHHTT--HHHHHHS-HHHHHHHT---HHHHHHHHHHHHH--SS---------------

Foldseek 3Di:
DLQVQLVVLLVLCVVVVHDVQLSVLSVVVVVGLVNLLPDDPVVSVVSPPVDPVSSVVSVVVSVPDDPDDDDDDDPPDDDDDDD

Radius of gyration: 14.53 Å; chains: 1; bounding box: 31×51×29 Å

Organism: NCBI:txid174260